Protein AF-A0A955YPJ1-F1 (afdb_monomer_lite)

Foldseek 3Di:
DADQDPVRAGPDDCLVCQLVVLVVLLVVLQVCVVVVVVLVVCCVPDVVSVVVVVVVVVVQLVVQLSVQLSHLVQFPDPDSSVLSSVLSVLSVVLSCVLSDPPDDPPVPNDDPVRSSVVSSVVSCVSRRRDDDD

Structure (mmCIF, N/CA/C/O backbone):
data_AF-A0A955YPJ1-F1
#
_entry.id   AF-A0A955YPJ1-F1
#
loop_
_atom_site.group_PDB
_atom_site.id
_atom_site.type_symbol
_atom_site.label_atom_id
_atom_site.label_alt_id
_atom_site.label_comp_id
_atom_site.label_asym_id
_atom_site.label_entity_id
_atom_site.label_seq_id
_atom_site.pdbx_PDB_ins_code
_atom_site.Cartn_x
_atom_site.Cartn_y
_atom_site.Cartn_z
_atom_site.occupancy
_atom_site.B_iso_or_equiv
_atom_site.auth_seq_id
_atom_site.auth_comp_id
_atom_site.auth_asym_id
_atom_site.auth_atom_id
_atom_site.pdbx_PDB_model_num
ATOM 1 N N . ILE A 1 1 ? 3.781 10.719 11.474 1.00 51.34 1 ILE A N 1
ATOM 2 C CA . ILE A 1 1 ? 3.626 9.243 11.537 1.00 51.34 1 ILE A CA 1
ATOM 3 C C . ILE A 1 1 ? 3.606 8.896 13.023 1.00 51.34 1 ILE A C 1
ATOM 5 O O . ILE A 1 1 ? 4.501 9.365 13.712 1.00 51.34 1 ILE A O 1
ATOM 9 N N . GLY A 1 2 ? 2.533 8.274 13.526 1.00 54.00 2 GLY A N 1
ATOM 10 C CA . GLY A 1 2 ? 2.216 8.195 14.963 1.00 54.00 2 GLY A CA 1
ATOM 11 C C . GLY A 1 2 ? 3.289 7.528 15.831 1.00 54.00 2 GLY A C 1
ATOM 12 O O . GLY A 1 2 ? 4.086 6.732 15.339 1.00 54.00 2 GLY A O 1
ATOM 13 N N . ALA A 1 3 ? 3.303 7.866 17.123 1.00 68.88 3 ALA A N 1
ATOM 14 C CA . ALA A 1 3 ? 4.193 7.249 18.099 1.00 68.88 3 ALA A CA 1
ATOM 15 C C . ALA A 1 3 ? 3.763 5.796 18.365 1.00 68.88 3 ALA A C 1
ATOM 17 O O . ALA A 1 3 ? 2.586 5.536 18.645 1.00 68.88 3 ALA A O 1
ATOM 18 N N . LEU A 1 4 ? 4.721 4.870 18.264 1.00 73.69 4 LEU A N 1
ATOM 19 C CA . LEU A 1 4 ? 4.562 3.495 18.729 1.00 73.69 4 LEU A CA 1
ATOM 20 C C . LEU A 1 4 ? 4.766 3.460 20.247 1.00 73.69 4 LEU A C 1
ATOM 22 O O . LEU A 1 4 ? 5.673 4.111 20.768 1.00 73.69 4 LEU A O 1
ATOM 26 N N . ASP A 1 5 ? 3.927 2.712 20.947 1.00 74.25 5 ASP A N 1
ATOM 27 C CA . ASP A 1 5 ? 4.088 2.417 22.361 1.00 74.25 5 ASP A CA 1
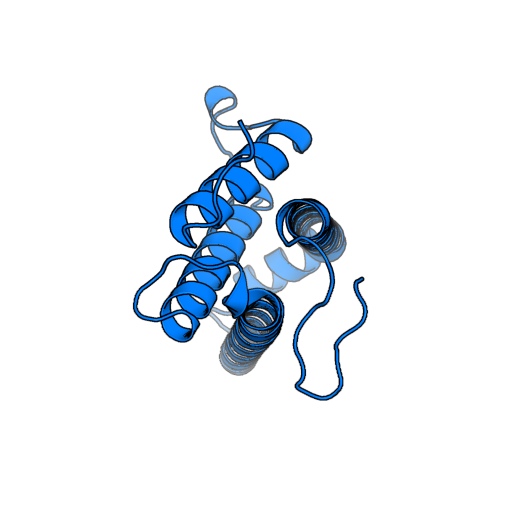ATOM 28 C C . ASP A 1 5 ? 5.229 1.391 22.581 1.00 74.25 5 ASP A C 1
ATOM 30 O O . ASP A 1 5 ? 5.772 0.829 21.620 1.00 74.25 5 ASP A O 1
ATOM 34 N N . PRO A 1 6 ? 5.622 1.111 23.838 1.00 64.81 6 PRO A N 1
ATOM 35 C CA . PRO A 1 6 ? 6.672 0.134 24.142 1.00 64.81 6 PRO A CA 1
ATOM 36 C C . PRO A 1 6 ? 6.366 -1.299 23.674 1.00 64.81 6 PRO A C 1
ATOM 38 O O . PRO A 1 6 ? 7.271 -2.128 23.622 1.00 64.81 6 PRO A O 1
ATOM 41 N N . GLN A 1 7 ? 5.106 -1.604 23.351 1.00 70.56 7 GLN A N 1
ATOM 42 C CA . GLN A 1 7 ? 4.643 -2.895 22.839 1.00 70.56 7 GLN A CA 1
ATOM 43 C C . GLN A 1 7 ? 4.579 -2.920 21.299 1.00 70.56 7 GLN A C 1
ATOM 45 O O . GLN A 1 7 ? 4.145 -3.915 20.712 1.00 70.56 7 GLN A O 1
ATOM 50 N N . GLY A 1 8 ? 5.025 -1.847 20.634 1.00 76.94 8 GLY A N 1
ATOM 51 C CA . GLY A 1 8 ? 5.006 -1.712 19.180 1.00 76.94 8 GLY A CA 1
ATOM 52 C C . GLY A 1 8 ? 3.620 -1.405 18.610 1.00 76.94 8 GLY A C 1
ATOM 53 O O . GLY A 1 8 ? 3.380 -1.655 17.428 1.00 76.94 8 GLY A O 1
ATOM 54 N N . GLU A 1 9 ? 2.696 -0.899 19.424 1.00 81.50 9 GLU A N 1
ATOM 55 C CA . GLU A 1 9 ? 1.359 -0.500 18.995 1.00 81.50 9 GLU A CA 1
ATOM 56 C C . GLU A 1 9 ? 1.264 0.995 18.722 1.00 81.50 9 GLU A C 1
ATOM 58 O O . GLU A 1 9 ? 1.811 1.820 19.447 1.00 81.50 9 GLU A O 1
ATOM 63 N N . ALA A 1 10 ? 0.542 1.369 17.674 1.00 84.94 10 ALA A N 1
ATOM 64 C CA . ALA A 1 10 ? 0.321 2.768 17.360 1.00 84.94 10 ALA A CA 1
ATOM 65 C C . ALA A 1 10 ? -0.742 3.376 18.288 1.00 84.94 10 ALA A C 1
ATOM 67 O O . ALA A 1 10 ? -1.811 2.807 18.494 1.00 84.94 10 ALA A O 1
ATOM 68 N N . THR A 1 11 ? -0.462 4.573 18.804 1.00 81.38 11 THR A N 1
ATOM 69 C CA . THR A 1 11 ? -1.350 5.302 19.732 1.00 81.38 11 THR A CA 1
ATOM 70 C C . THR A 1 11 ? -2.355 6.242 19.043 1.00 81.38 11 THR A C 1
ATOM 72 O O . THR A 1 11 ? -3.148 6.886 19.722 1.00 81.38 11 THR A O 1
ATOM 75 N N . GLY A 1 12 ? -2.340 6.332 17.707 1.00 87.88 12 GLY A N 1
ATOM 76 C CA . GLY A 1 12 ? -3.231 7.198 16.915 1.00 87.88 12 GLY A CA 1
ATOM 77 C C . GLY A 1 12 ? -4.374 6.451 16.223 1.00 87.88 12 GLY A C 1
ATOM 78 O O . GLY A 1 12 ? -4.402 5.223 16.211 1.00 87.88 12 GLY A O 1
ATOM 79 N N . ASP A 1 13 ? -5.296 7.182 15.594 1.00 92.62 13 ASP A N 1
ATOM 80 C CA . ASP A 1 13 ? -6.384 6.592 14.804 1.00 92.62 13 ASP A CA 1
ATOM 81 C C . ASP A 1 13 ? -5.893 6.207 13.397 1.00 92.62 13 ASP A C 1
ATOM 83 O O . ASP A 1 13 ? -5.357 7.036 12.649 1.00 92.62 13 ASP A O 1
ATOM 87 N N . LEU A 1 14 ? -6.093 4.945 13.003 1.00 94.50 14 LEU A N 1
ATOM 88 C CA . LEU A 1 14 ? -5.746 4.474 11.663 1.00 94.50 14 LEU A CA 1
ATOM 89 C C . LEU A 1 14 ? -6.478 5.276 10.574 1.00 94.50 14 LEU A C 1
ATOM 91 O O . LEU A 1 14 ? -5.934 5.462 9.484 1.00 94.50 14 LEU A O 1
ATOM 95 N N . ARG A 1 15 ? -7.678 5.792 10.864 1.00 94.75 15 ARG A N 1
ATOM 96 C CA . ARG A 1 15 ? -8.480 6.620 9.950 1.00 94.75 15 ARG A CA 1
ATOM 97 C C . ARG A 1 15 ? -7.774 7.905 9.534 1.00 94.75 15 ARG A C 1
ATOM 99 O O . ARG A 1 15 ? -7.952 8.353 8.404 1.00 94.75 15 ARG A O 1
ATOM 106 N N . GLU A 1 16 ? -6.947 8.466 10.408 1.00 94.38 16 GLU A N 1
ATOM 107 C CA . GLU A 1 16 ? -6.209 9.702 10.139 1.00 94.38 16 GLU A CA 1
ATOM 108 C C . GLU A 1 16 ? -4.914 9.442 9.363 1.00 94.38 16 GLU A C 1
ATOM 110 O O . GLU A 1 16 ? -4.508 10.238 8.509 1.00 94.38 16 GLU A O 1
ATOM 115 N N . VAL A 1 17 ? -4.256 8.313 9.644 1.00 95.38 17 VAL A N 1
ATOM 116 C CA . VAL A 1 17 ? -2.921 8.007 9.112 1.00 95.38 17 VAL A CA 1
ATOM 117 C C . VAL A 1 17 ? -2.991 7.257 7.782 1.00 95.38 17 VAL A C 1
ATOM 119 O O . VAL A 1 17 ? -2.164 7.491 6.897 1.00 95.38 17 VAL A O 1
ATOM 122 N N . LEU A 1 18 ? -3.981 6.382 7.592 1.00 95.38 18 LEU A N 1
ATOM 123 C CA . LEU A 1 18 ? -4.094 5.564 6.386 1.00 95.38 18 LEU A CA 1
ATOM 124 C C . LEU A 1 18 ? -4.230 6.391 5.091 1.00 95.38 18 LEU A C 1
ATOM 126 O O . LEU A 1 18 ? -3.506 6.084 4.142 1.00 95.38 18 LEU A O 1
ATOM 130 N N . PRO A 1 19 ? -5.052 7.461 5.010 1.00 95.88 19 PRO A N 1
ATOM 131 C CA . PRO A 1 19 ? -5.094 8.318 3.822 1.00 95.88 19 PRO A CA 1
ATOM 132 C C . PRO A 1 19 ? -3.726 8.907 3.462 1.00 95.88 19 PRO A C 1
ATOM 134 O O . PRO A 1 19 ? -3.371 8.996 2.286 1.00 95.88 19 PRO A O 1
ATOM 137 N N . GLN A 1 20 ? -2.935 9.286 4.470 1.00 95.19 20 GLN A N 1
ATOM 138 C CA . GLN A 1 20 ? -1.598 9.851 4.274 1.00 95.19 20 GLN A CA 1
ATOM 139 C C . GLN A 1 20 ? -0.633 8.792 3.734 1.00 95.19 20 GLN A C 1
ATOM 141 O O . GLN A 1 20 ? 0.123 9.065 2.801 1.00 95.19 20 GLN A O 1
ATOM 146 N N . ALA A 1 21 ? -0.699 7.568 4.267 1.00 93.88 21 ALA A N 1
ATOM 147 C CA . ALA A 1 21 ? 0.092 6.442 3.780 1.00 93.88 21 ALA A CA 1
ATOM 148 C C . ALA A 1 21 ? -0.233 6.109 2.312 1.00 93.88 21 ALA A C 1
ATOM 150 O O . ALA A 1 21 ? 0.681 5.931 1.506 1.00 93.88 21 ALA A O 1
ATOM 151 N N . VAL A 1 22 ? -1.519 6.107 1.936 1.00 94.88 22 VAL A N 1
ATOM 152 C CA . VAL A 1 22 ? -1.951 5.885 0.544 1.00 94.88 22 VAL A CA 1
ATOM 153 C C . VAL A 1 22 ? -1.425 6.991 -0.378 1.00 94.88 22 VAL A C 1
ATOM 155 O O . VAL A 1 22 ? -0.819 6.687 -1.406 1.00 94.88 22 VAL A O 1
ATOM 158 N N . ARG A 1 23 ? -1.571 8.270 0.001 1.00 94.81 23 ARG A N 1
ATOM 159 C CA . ARG A 1 23 ? -1.026 9.410 -0.768 1.00 94.81 23 ARG A CA 1
ATOM 160 C C . ARG A 1 23 ? 0.486 9.324 -0.951 1.00 94.81 23 ARG A C 1
ATOM 162 O O . ARG A 1 23 ? 0.997 9.578 -2.044 1.00 94.81 23 ARG A O 1
ATOM 169 N N . MET A 1 24 ? 1.208 8.948 0.102 1.00 92.81 24 MET A N 1
ATOM 170 C CA . MET A 1 24 ? 2.654 8.748 0.036 1.00 92.81 24 MET A CA 1
ATOM 171 C C . MET A 1 24 ? 3.011 7.639 -0.963 1.00 92.81 24 MET A C 1
ATOM 173 O O . MET A 1 24 ? 3.893 7.841 -1.797 1.00 92.81 24 MET A O 1
ATOM 177 N N . GLY A 1 25 ? 2.286 6.515 -0.946 1.00 91.00 25 GLY A N 1
ATOM 178 C CA . GLY A 1 25 ? 2.449 5.432 -1.920 1.00 91.00 25 GLY A CA 1
ATOM 179 C C . GLY A 1 25 ? 2.249 5.899 -3.366 1.00 91.00 25 GLY A C 1
ATOM 180 O O . GLY A 1 25 ? 3.118 5.681 -4.211 1.00 91.00 25 GLY A O 1
ATOM 181 N N . ILE A 1 26 ? 1.161 6.626 -3.640 1.00 91.19 26 ILE A N 1
ATOM 182 C CA . ILE A 1 26 ? 0.881 7.207 -4.968 1.00 91.19 26 ILE A CA 1
ATOM 183 C C . ILE A 1 26 ? 2.006 8.157 -5.403 1.00 91.19 26 ILE A C 1
ATOM 185 O O . ILE A 1 26 ? 2.468 8.105 -6.545 1.00 91.19 26 ILE A O 1
ATOM 189 N N . THR A 1 27 ? 2.482 9.005 -4.489 1.00 90.94 27 THR A N 1
ATOM 190 C CA . THR A 1 27 ? 3.567 9.962 -4.754 1.00 90.94 27 THR A CA 1
ATOM 191 C C . THR A 1 27 ? 4.866 9.249 -5.133 1.00 90.94 27 THR A C 1
ATOM 193 O O . THR A 1 27 ? 5.520 9.635 -6.105 1.00 90.94 27 THR A O 1
ATOM 196 N N . ILE A 1 28 ? 5.229 8.184 -4.409 1.00 89.56 28 ILE A N 1
ATOM 197 C CA . ILE A 1 28 ? 6.405 7.357 -4.713 1.00 89.56 28 ILE A CA 1
ATOM 198 C C . ILE A 1 28 ? 6.251 6.717 -6.098 1.00 89.56 28 ILE A C 1
ATOM 200 O O . ILE A 1 28 ? 7.150 6.846 -6.931 1.00 89.56 28 ILE A O 1
ATOM 204 N N . LEU A 1 29 ? 5.105 6.091 -6.383 1.00 88.06 29 LEU A N 1
ATOM 205 C CA . LEU A 1 29 ? 4.851 5.455 -7.680 1.00 88.06 29 LEU A CA 1
ATOM 206 C C . LEU A 1 29 ? 4.956 6.450 -8.839 1.00 88.06 29 LEU A C 1
ATOM 208 O O . LEU A 1 29 ? 5.594 6.155 -9.848 1.00 88.06 29 LEU A O 1
ATOM 212 N N . ARG A 1 30 ? 4.408 7.659 -8.681 1.00 86.75 30 ARG A N 1
ATOM 213 C CA . ARG A 1 30 ? 4.541 8.732 -9.676 1.00 86.75 30 ARG A CA 1
ATOM 214 C C . ARG A 1 30 ? 5.990 9.149 -9.880 1.00 86.75 30 ARG A C 1
ATOM 216 O O . ARG A 1 30 ? 6.442 9.219 -11.022 1.00 86.75 30 ARG A O 1
ATOM 223 N N . ARG A 1 31 ? 6.722 9.391 -8.788 1.00 89.25 31 ARG A N 1
ATOM 224 C CA . ARG A 1 31 ? 8.125 9.826 -8.833 1.00 89.25 31 ARG A CA 1
ATOM 225 C C . ARG A 1 31 ? 9.014 8.826 -9.568 1.00 89.25 31 ARG A C 1
ATOM 227 O O . ARG A 1 31 ? 9.922 9.237 -10.283 1.00 89.25 31 ARG A O 1
ATOM 234 N N . TYR A 1 32 ? 8.748 7.531 -9.414 1.00 89.50 32 TYR A N 1
ATOM 235 C CA . TYR A 1 32 ? 9.560 6.463 -10.002 1.00 89.50 32 TYR A CA 1
ATOM 236 C C . TYR A 1 32 ? 8.892 5.754 -11.190 1.00 89.50 32 TYR A C 1
ATOM 238 O O . TYR A 1 32 ? 9.369 4.699 -11.608 1.00 89.50 32 TYR A O 1
ATOM 246 N N . ARG A 1 33 ? 7.835 6.329 -11.781 1.00 87.25 33 ARG A N 1
ATOM 247 C CA . ARG A 1 33 ? 7.043 5.697 -12.853 1.00 87.25 33 ARG A CA 1
ATOM 248 C C . ARG A 1 33 ? 7.884 5.264 -14.054 1.00 87.25 33 ARG A C 1
ATOM 250 O O . ARG A 1 33 ? 7.717 4.151 -14.541 1.00 87.25 33 ARG A O 1
ATOM 257 N N . GLY A 1 34 ? 8.796 6.122 -14.517 1.00 87.94 34 GLY A N 1
ATOM 258 C CA . GLY A 1 34 ? 9.683 5.806 -15.643 1.00 87.94 34 GLY A CA 1
ATOM 259 C C . GLY A 1 34 ? 10.601 4.618 -15.346 1.00 87.94 34 GLY A C 1
ATOM 260 O O . GLY A 1 34 ? 10.699 3.702 -16.157 1.00 87.94 34 GLY A O 1
ATOM 261 N N . ARG A 1 35 ? 11.191 4.590 -14.142 1.00 90.81 35 ARG A N 1
ATOM 262 C CA . ARG A 1 35 ? 12.027 3.473 -13.680 1.00 90.81 35 ARG A CA 1
ATOM 263 C C . ARG A 1 35 ? 11.221 2.181 -13.586 1.00 90.81 35 ARG A C 1
ATOM 265 O O . ARG A 1 35 ? 11.659 1.172 -14.112 1.00 90.81 35 ARG A O 1
ATOM 272 N N . ARG A 1 36 ? 10.036 2.222 -12.965 1.00 88.81 36 ARG A N 1
ATOM 273 C CA . ARG A 1 36 ? 9.166 1.044 -12.825 1.00 88.81 36 ARG A CA 1
ATOM 274 C C . ARG A 1 36 ? 8.776 0.473 -14.187 1.00 88.81 36 ARG A C 1
ATOM 276 O O . ARG A 1 36 ? 8.831 -0.736 -14.364 1.00 88.81 36 ARG A O 1
ATOM 283 N N . ARG A 1 37 ? 8.428 1.329 -15.154 1.00 88.06 37 ARG A N 1
ATOM 284 C CA . ARG A 1 37 ? 8.129 0.897 -16.525 1.00 88.06 37 ARG A CA 1
ATOM 285 C C . ARG A 1 37 ? 9.328 0.200 -17.173 1.00 88.06 37 ARG A C 1
ATOM 287 O O . ARG A 1 37 ? 9.155 -0.890 -17.701 1.00 88.06 37 ARG A O 1
ATOM 294 N N . ALA A 1 38 ? 10.515 0.800 -17.094 1.00 91.75 38 ALA A N 1
ATOM 295 C CA . ALA A 1 38 ? 11.733 0.200 -17.636 1.00 91.75 38 ALA A CA 1
ATOM 296 C C . ALA A 1 38 ? 12.058 -1.147 -16.967 1.00 91.75 38 ALA A C 1
ATOM 298 O O . ALA A 1 38 ? 12.386 -2.100 -17.666 1.00 91.75 38 ALA A O 1
ATOM 299 N N . SER A 1 39 ? 11.897 -1.257 -15.639 1.00 92.06 39 SER A N 1
ATOM 300 C CA . SER A 1 39 ? 12.054 -2.534 -14.931 1.00 92.06 39 SER A CA 1
ATOM 301 C C . SER A 1 39 ? 11.101 -3.593 -15.489 1.00 92.06 39 SER A C 1
ATOM 303 O O . SER A 1 39 ? 11.549 -4.657 -15.898 1.00 92.06 39 SER A O 1
ATOM 305 N N . LEU A 1 40 ? 9.798 -3.292 -15.567 1.00 89.94 40 LEU A N 1
ATOM 306 C CA . LEU A 1 40 ? 8.782 -4.232 -16.062 1.00 89.94 40 LEU A CA 1
ATOM 307 C C . LEU A 1 40 ? 9.050 -4.681 -17.506 1.00 89.94 40 LEU A C 1
ATOM 309 O O . LEU A 1 40 ? 8.858 -5.850 -17.830 1.00 89.94 40 LEU A O 1
ATOM 313 N N . GLU A 1 41 ? 9.516 -3.769 -18.362 1.00 92.06 41 GLU A N 1
ATOM 314 C CA . GLU A 1 41 ? 9.900 -4.084 -19.740 1.00 92.06 41 GLU A CA 1
ATOM 315 C C . GLU A 1 41 ? 11.128 -5.006 -19.801 1.00 92.06 41 GLU A C 1
ATOM 317 O O . GLU A 1 41 ? 11.214 -5.801 -20.726 1.00 92.06 41 GLU A O 1
ATOM 322 N N . LEU A 1 42 ? 12.046 -4.973 -18.830 1.00 95.69 42 LEU A N 1
ATOM 323 C CA . LEU A 1 42 ? 13.270 -5.791 -18.831 1.00 95.69 42 LEU A CA 1
ATOM 324 C C . LEU A 1 42 ? 13.150 -7.110 -18.050 1.00 95.69 42 LEU A C 1
ATOM 326 O O . LEU A 1 42 ? 13.878 -8.054 -18.346 1.00 95.69 42 LEU A O 1
ATOM 330 N N . MET A 1 43 ? 12.207 -7.226 -17.110 1.00 94.69 43 MET A N 1
ATOM 331 C CA . MET A 1 43 ? 12.046 -8.413 -16.249 1.00 94.69 43 MET A CA 1
ATOM 332 C C . MET A 1 43 ? 11.854 -9.737 -17.010 1.00 94.69 43 MET A C 1
ATOM 334 O O . MET A 1 43 ? 12.121 -10.800 -16.461 1.00 94.69 43 MET A O 1
ATOM 338 N N . HIS A 1 44 ? 11.382 -9.705 -18.260 1.00 94.06 44 HIS A N 1
ATOM 339 C CA . HIS A 1 44 ? 11.190 -10.917 -19.065 1.00 94.06 44 HIS A CA 1
ATOM 340 C C . HIS A 1 44 ? 12.486 -11.455 -19.701 1.00 94.06 44 HIS A C 1
ATOM 342 O O . HIS A 1 44 ? 12.518 -12.616 -20.106 1.00 94.06 44 HIS A O 1
ATOM 348 N N . VAL A 1 45 ? 13.535 -10.630 -19.795 1.00 97.06 45 VAL A N 1
ATOM 349 C CA . VAL A 1 45 ? 14.857 -11.002 -20.341 1.00 97.06 45 VAL A CA 1
ATOM 350 C C . VAL A 1 45 ? 15.966 -10.997 -19.290 1.00 97.06 45 VAL A C 1
ATOM 352 O O . VAL A 1 45 ? 17.023 -11.571 -19.535 1.00 97.06 45 VAL A O 1
ATOM 355 N N . ASP A 1 46 ? 15.729 -10.386 -18.129 1.00 97.69 46 ASP A N 1
ATOM 356 C CA . ASP A 1 46 ? 16.668 -10.316 -17.011 1.00 97.69 46 ASP A CA 1
ATOM 357 C C . ASP A 1 46 ? 16.062 -10.981 -15.752 1.00 97.69 46 ASP A C 1
ATOM 359 O O . ASP A 1 46 ? 15.255 -10.364 -15.042 1.00 97.69 46 ASP A O 1
ATOM 363 N N . PRO A 1 47 ? 16.414 -12.252 -15.463 1.00 95.94 47 PRO A N 1
ATOM 364 C CA . PRO A 1 47 ? 15.870 -12.979 -14.319 1.00 95.94 47 PRO A CA 1
ATOM 365 C C . PRO A 1 47 ? 16.380 -12.455 -12.969 1.00 95.94 47 PRO A C 1
ATOM 367 O O . PRO A 1 47 ? 15.678 -12.598 -11.966 1.00 95.94 47 PRO A O 1
ATOM 370 N N . GLU A 1 48 ? 17.565 -11.837 -12.918 1.00 97.69 48 GLU A N 1
ATOM 371 C CA . GLU A 1 48 ? 18.091 -11.245 -11.682 1.00 97.69 48 GLU A CA 1
ATOM 372 C C . GLU A 1 48 ? 17.282 -10.004 -11.306 1.00 97.69 48 GLU A C 1
ATOM 374 O O . GLU A 1 48 ? 16.867 -9.850 -10.153 1.00 97.69 48 GLU A O 1
ATOM 379 N N . LEU A 1 49 ? 16.967 -9.165 -12.296 1.00 96.31 49 LEU A N 1
ATOM 380 C CA . LEU A 1 49 ? 16.066 -8.032 -12.116 1.00 96.31 49 LEU A CA 1
ATOM 381 C C . LEU A 1 49 ? 14.667 -8.485 -11.679 1.00 96.31 49 LEU A C 1
ATOM 383 O O . LEU A 1 49 ? 14.081 -7.876 -10.782 1.00 96.31 49 LEU A O 1
ATOM 387 N N . ALA A 1 50 ? 14.133 -9.559 -12.268 1.00 95.44 50 ALA A N 1
ATOM 388 C CA . ALA A 1 50 ? 12.834 -10.101 -11.875 1.00 95.44 50 ALA A CA 1
ATOM 389 C C . ALA A 1 50 ? 12.811 -10.563 -10.409 1.00 95.44 50 ALA A C 1
ATOM 391 O O . ALA A 1 50 ? 11.879 -10.230 -9.672 1.00 95.44 50 ALA A O 1
ATOM 392 N N . ALA A 1 51 ? 13.853 -11.276 -9.969 1.00 96.50 51 ALA A N 1
ATOM 393 C CA . ALA A 1 51 ? 14.001 -11.698 -8.580 1.00 96.50 51 ALA A CA 1
ATOM 394 C C . ALA A 1 51 ? 14.132 -10.499 -7.626 1.00 96.50 51 ALA A C 1
ATOM 396 O O . ALA A 1 51 ? 13.512 -10.484 -6.561 1.00 96.50 51 ALA A O 1
ATOM 397 N N . LEU A 1 52 ? 14.886 -9.468 -8.020 1.00 95.88 52 LEU A N 1
ATOM 398 C CA . LEU A 1 52 ? 15.052 -8.248 -7.233 1.00 95.88 52 LEU A CA 1
ATOM 399 C C . LEU A 1 52 ? 13.738 -7.466 -7.084 1.00 95.88 52 LEU A C 1
ATOM 401 O O . LEU A 1 52 ? 13.403 -7.027 -5.985 1.00 95.88 52 LEU A O 1
ATOM 405 N N . GLU A 1 53 ? 12.978 -7.286 -8.166 1.00 93.50 53 GLU A N 1
ATOM 406 C CA . GLU A 1 53 ? 11.679 -6.603 -8.122 1.00 93.50 53 GLU A CA 1
ATOM 407 C C . GLU A 1 53 ? 10.667 -7.379 -7.265 1.00 93.50 53 GLU A C 1
ATOM 409 O O . GLU A 1 53 ? 9.947 -6.763 -6.476 1.00 93.50 53 GLU A O 1
ATOM 414 N N . LEU A 1 54 ? 10.657 -8.716 -7.343 1.00 93.56 54 LEU A N 1
ATOM 415 C CA . LEU A 1 54 ? 9.830 -9.554 -6.472 1.00 93.56 54 LEU A CA 1
ATOM 416 C C . LEU A 1 54 ? 10.213 -9.379 -4.995 1.00 93.56 54 LEU A C 1
ATOM 418 O O . LEU A 1 54 ? 9.344 -9.093 -4.171 1.00 93.56 54 LEU A O 1
ATOM 422 N N . ALA A 1 55 ? 11.506 -9.459 -4.668 1.00 95.25 55 ALA A N 1
ATOM 423 C CA . ALA A 1 55 ? 11.995 -9.264 -3.303 1.00 95.25 55 ALA A CA 1
ATOM 424 C C . ALA A 1 55 ? 11.639 -7.868 -2.759 1.00 95.25 55 ALA A C 1
ATOM 426 O O . ALA A 1 55 ? 11.197 -7.731 -1.616 1.00 95.25 55 ALA A O 1
ATOM 427 N N . ASN A 1 56 ? 11.759 -6.825 -3.586 1.00 92.31 56 ASN A N 1
ATOM 428 C CA . ASN A 1 56 ? 11.360 -5.465 -3.218 1.00 92.31 56 ASN A CA 1
ATOM 429 C C . ASN A 1 56 ? 9.849 -5.362 -2.949 1.00 92.31 56 ASN A C 1
ATOM 431 O O . ASN A 1 56 ? 9.436 -4.702 -1.992 1.00 92.31 56 ASN A O 1
ATOM 435 N N . MET A 1 57 ? 9.014 -6.013 -3.769 1.00 91.06 57 MET A N 1
ATOM 436 C CA . MET A 1 57 ? 7.562 -6.049 -3.559 1.00 91.06 57 MET A CA 1
ATOM 437 C C . MET A 1 57 ? 7.194 -6.780 -2.265 1.00 91.06 57 MET A C 1
ATOM 439 O O . MET A 1 57 ? 6.347 -6.293 -1.516 1.00 91.06 57 MET A O 1
ATOM 443 N N . GLU A 1 58 ? 7.848 -7.900 -1.959 1.00 93.56 58 GLU A N 1
ATOM 444 C CA . GLU A 1 58 ? 7.641 -8.642 -0.711 1.00 93.56 58 GLU A CA 1
ATOM 445 C C . GLU A 1 58 ? 8.055 -7.828 0.519 1.00 93.56 58 GLU A C 1
ATOM 447 O O . GLU A 1 58 ? 7.311 -7.766 1.500 1.00 93.56 58 GLU A O 1
ATOM 452 N N . GLN A 1 59 ? 9.197 -7.138 0.459 1.00 94.44 59 GLN A N 1
ATOM 453 C CA . GLN A 1 59 ? 9.644 -6.249 1.532 1.00 94.44 59 GLN A CA 1
ATOM 454 C C . GLN A 1 59 ? 8.667 -5.092 1.762 1.00 94.44 59 GLN A C 1
ATOM 456 O O . GLN A 1 59 ? 8.353 -4.771 2.912 1.00 94.44 59 GLN A O 1
ATOM 461 N N . LEU A 1 60 ? 8.152 -4.487 0.688 1.00 91.94 60 LEU A N 1
ATOM 462 C CA . LEU A 1 60 ? 7.149 -3.428 0.782 1.00 91.94 60 LEU A CA 1
ATOM 463 C C . LEU A 1 60 ? 5.834 -3.947 1.380 1.00 91.94 60 LEU A C 1
ATOM 465 O O . LEU A 1 60 ? 5.267 -3.298 2.262 1.00 91.94 60 LEU A O 1
ATOM 469 N N . ALA A 1 61 ? 5.376 -5.126 0.950 1.00 92.31 61 ALA A N 1
ATOM 470 C CA . ALA A 1 61 ? 4.185 -5.768 1.495 1.00 92.31 61 ALA A CA 1
ATOM 471 C C . ALA A 1 61 ? 4.346 -6.065 2.992 1.00 92.31 61 ALA A C 1
ATOM 473 O O . ALA A 1 61 ? 3.448 -5.763 3.775 1.00 92.31 61 ALA A O 1
ATOM 474 N N . LEU A 1 62 ? 5.505 -6.580 3.407 1.00 94.31 62 LEU A N 1
ATOM 475 C CA . LEU A 1 62 ? 5.807 -6.861 4.809 1.00 94.31 62 LEU A CA 1
ATOM 476 C C . LEU A 1 62 ? 5.877 -5.579 5.651 1.00 94.31 62 LEU A C 1
ATOM 478 O O . LEU A 1 62 ? 5.336 -5.531 6.756 1.00 94.31 62 LEU A O 1
ATOM 482 N N . ALA A 1 63 ? 6.518 -4.523 5.143 1.00 93.75 63 ALA A N 1
ATOM 483 C CA . ALA A 1 63 ? 6.585 -3.234 5.828 1.00 93.75 63 ALA A CA 1
ATOM 484 C C . ALA A 1 63 ? 5.187 -2.619 6.007 1.00 93.75 63 ALA A C 1
ATOM 486 O O . ALA A 1 63 ? 4.844 -2.159 7.096 1.00 93.75 63 ALA A O 1
ATOM 487 N N . GLY A 1 64 ? 4.359 -2.664 4.962 1.00 94.00 64 GLY A N 1
ATOM 488 C CA . GLY A 1 64 ? 2.982 -2.186 5.009 1.00 94.00 64 GLY A CA 1
ATOM 489 C C . GLY A 1 64 ? 2.071 -3.031 5.905 1.00 94.00 64 GLY A C 1
ATOM 490 O O . GLY A 1 64 ? 1.276 -2.477 6.662 1.00 94.00 64 GLY A O 1
ATOM 491 N N . GLN A 1 65 ? 2.244 -4.356 5.908 1.00 95.31 65 GLN A N 1
ATOM 492 C CA . GLN A 1 65 ? 1.572 -5.255 6.849 1.00 95.31 65 GLN A CA 1
ATOM 493 C C . GLN A 1 65 ? 1.919 -4.881 8.291 1.00 95.31 65 GLN A C 1
ATOM 495 O O . GLN A 1 65 ? 1.016 -4.723 9.105 1.00 95.31 65 GLN A O 1
ATOM 500 N N . ARG A 1 66 ? 3.209 -4.698 8.612 1.00 94.88 66 ARG A N 1
ATOM 501 C CA . ARG A 1 66 ? 3.652 -4.282 9.954 1.00 94.88 66 ARG A CA 1
ATOM 502 C C . ARG A 1 66 ? 3.060 -2.934 10.351 1.00 94.88 66 ARG A C 1
ATOM 504 O O . ARG A 1 66 ? 2.609 -2.785 11.482 1.00 94.88 66 ARG A O 1
ATOM 511 N N . PHE A 1 67 ? 3.026 -1.981 9.419 1.00 94.88 67 PHE A N 1
ATOM 512 C CA . PHE A 1 67 ? 2.383 -0.688 9.634 1.00 94.88 67 PHE A CA 1
ATOM 513 C C . PHE A 1 67 ? 0.902 -0.846 9.998 1.00 94.88 67 PHE A C 1
ATOM 515 O O . PHE A 1 67 ? 0.481 -0.298 11.009 1.00 94.88 67 PHE A O 1
ATOM 522 N N . LEU A 1 68 ? 0.123 -1.611 9.225 1.00 95.56 68 LEU A N 1
ATOM 523 C CA . LEU A 1 68 ? -1.294 -1.837 9.523 1.00 95.56 68 LEU A CA 1
ATOM 524 C C . LEU A 1 68 ? -1.468 -2.586 10.848 1.00 95.56 68 LEU A C 1
ATOM 526 O O . LEU A 1 68 ? -2.249 -2.168 11.697 1.00 95.56 68 LEU A O 1
ATOM 530 N N . PHE A 1 69 ? -0.701 -3.652 11.065 1.00 95.62 69 PHE A N 1
ATOM 531 C CA . PHE A 1 69 ? -0.781 -4.485 12.264 1.00 95.62 69 PHE A CA 1
ATOM 532 C C . PHE A 1 69 ? -0.421 -3.736 13.560 1.00 95.62 69 PHE A C 1
ATOM 534 O O . PHE A 1 69 ? -0.876 -4.112 14.643 1.00 95.62 69 PHE A O 1
ATOM 541 N N . ALA A 1 70 ? 0.327 -2.631 13.476 1.00 95.62 70 ALA A N 1
ATOM 542 C CA . ALA A 1 70 ? 0.534 -1.737 14.615 1.00 95.62 70 ALA A CA 1
ATOM 543 C C . ALA A 1 70 ? -0.784 -1.128 15.142 1.00 95.62 70 ALA A C 1
ATOM 545 O O . ALA A 1 70 ? -0.853 -0.771 16.314 1.00 95.62 70 ALA A O 1
ATOM 546 N N . TYR A 1 71 ? -1.841 -1.067 14.322 1.00 95.50 71 TYR A N 1
ATOM 547 C CA . TYR A 1 71 ? -3.182 -0.578 14.678 1.00 95.50 71 TYR A CA 1
ATOM 548 C C . TYR A 1 71 ? -4.184 -1.711 14.964 1.00 95.50 71 TYR A C 1
ATOM 550 O O . TYR A 1 71 ? -5.386 -1.464 15.045 1.00 95.50 71 TYR A O 1
ATOM 558 N N . ARG A 1 72 ? -3.720 -2.957 15.146 1.00 95.00 72 ARG A N 1
ATOM 559 C CA . ARG A 1 72 ? -4.572 -4.157 15.304 1.00 95.00 72 ARG A CA 1
ATOM 560 C C . ARG A 1 72 ? -5.670 -4.051 16.368 1.00 95.00 72 ARG A C 1
ATOM 562 O O . ARG A 1 72 ? -6.707 -4.682 16.210 1.00 95.00 72 ARG A O 1
ATOM 569 N N . ARG A 1 73 ? -5.484 -3.252 17.430 1.00 94.25 73 ARG A N 1
ATOM 570 C CA . ARG A 1 73 ? -6.512 -3.025 18.471 1.00 94.25 73 ARG A CA 1
ATOM 571 C C . ARG A 1 73 ? -7.774 -2.341 17.935 1.00 94.25 73 ARG A C 1
ATOM 573 O O . ARG A 1 73 ? -8.816 -2.418 18.572 1.00 94.25 73 ARG A O 1
ATOM 580 N N . GLN A 1 74 ? -7.683 -1.677 16.786 1.00 94.81 74 GLN A N 1
ATOM 581 C CA . GLN A 1 74 ? -8.810 -1.018 16.124 1.00 94.81 74 GLN A CA 1
ATOM 582 C C . GLN A 1 74 ? -9.554 -1.957 15.165 1.00 94.81 74 GLN A C 1
ATOM 584 O O . GLN A 1 74 ? -10.580 -1.568 14.612 1.00 94.81 74 GLN A O 1
ATOM 589 N N . PHE A 1 75 ? -9.041 -3.169 14.929 1.00 95.06 75 PHE A N 1
ATOM 590 C CA . PHE A 1 75 ? -9.616 -4.102 13.964 1.00 95.06 75 PHE A CA 1
ATOM 591 C C . PHE A 1 75 ? -10.736 -4.911 14.611 1.00 95.06 75 PHE A C 1
ATOM 593 O O . PHE A 1 75 ? -10.626 -5.338 15.758 1.00 95.06 75 PHE A O 1
ATOM 600 N N . GLN A 1 76 ? -11.780 -5.197 13.839 1.00 94.19 76 GLN A N 1
ATOM 601 C CA . GLN A 1 76 ? -12.841 -6.138 14.212 1.00 94.19 76 GLN A CA 1
ATOM 602 C C . GLN A 1 76 ? -12.784 -7.365 13.297 1.00 94.19 76 GLN A C 1
ATOM 604 O O . GLN A 1 76 ? -13.781 -7.774 12.705 1.00 94.19 76 GLN A O 1
ATOM 609 N N . HIS A 1 77 ? -11.586 -7.928 13.134 1.00 91.06 77 HIS A N 1
ATOM 610 C CA . HIS A 1 77 ? -11.346 -9.114 12.317 1.00 91.06 77 HIS A CA 1
ATOM 611 C C . HIS A 1 77 ? -10.904 -10.284 13.213 1.00 91.06 77 HIS A C 1
ATOM 613 O O . HIS A 1 77 ? -10.083 -10.062 14.105 1.00 91.06 77 HIS A O 1
ATOM 619 N N . PRO A 1 78 ? -11.398 -11.523 12.995 1.00 92.50 78 PRO A N 1
ATOM 620 C CA . PRO A 1 78 ? -11.038 -12.684 13.822 1.00 92.50 78 PRO A CA 1
ATOM 621 C C . PRO A 1 78 ? -9.543 -13.021 13.774 1.00 92.50 78 PRO A C 1
ATOM 623 O O . PRO A 1 78 ? -9.003 -13.578 14.722 1.00 92.50 78 PRO A O 1
ATOM 626 N N . ASP A 1 79 ? -8.882 -12.652 12.678 1.00 96.06 79 ASP A N 1
ATOM 627 C CA . ASP A 1 79 ? -7.438 -12.775 12.492 1.00 96.06 79 ASP A CA 1
ATOM 628 C C . ASP A 1 79 ? -6.849 -11.422 12.044 1.00 96.06 79 ASP A C 1
ATOM 630 O O . ASP A 1 79 ? -6.865 -11.107 10.848 1.00 96.06 79 ASP A O 1
ATOM 634 N N . PRO A 1 80 ? -6.399 -10.569 12.983 1.00 94.31 80 PRO A N 1
ATOM 635 C CA . PRO A 1 80 ? -5.867 -9.243 12.669 1.00 94.31 80 PRO A CA 1
ATOM 636 C C . PRO A 1 80 ? -4.591 -9.266 11.818 1.00 94.31 80 PRO A C 1
ATOM 638 O O . PRO A 1 80 ? -4.334 -8.319 11.071 1.00 94.31 80 PRO A O 1
ATOM 641 N N . GLU A 1 81 ? -3.783 -10.322 11.927 1.00 95.12 81 GLU A N 1
ATOM 642 C CA . GLU A 1 81 ? -2.526 -10.446 11.189 1.00 95.12 81 GLU A CA 1
ATOM 643 C C . GLU A 1 81 ? -2.792 -10.773 9.721 1.00 95.12 81 GLU A C 1
ATOM 645 O O . GLU A 1 81 ? -2.307 -10.062 8.832 1.00 95.12 81 GLU A O 1
ATOM 650 N N . LEU A 1 82 ? -3.632 -11.782 9.468 1.00 94.56 82 LEU A N 1
ATOM 651 C CA . LEU A 1 82 ? -4.083 -12.110 8.120 1.00 94.56 82 LEU A CA 1
ATOM 652 C C . LEU A 1 82 ? -4.805 -10.916 7.484 1.00 94.56 82 LEU A C 1
ATOM 654 O O . LEU A 1 82 ? -4.552 -10.593 6.322 1.00 94.56 82 LEU A O 1
ATOM 658 N N . ALA A 1 83 ? -5.650 -10.211 8.244 1.00 95.81 83 ALA A N 1
ATOM 659 C CA . ALA A 1 83 ? -6.342 -9.021 7.757 1.00 95.81 83 ALA A CA 1
ATOM 660 C C . ALA A 1 83 ? -5.365 -7.923 7.318 1.00 95.81 83 ALA A C 1
ATOM 662 O O . ALA A 1 83 ? -5.499 -7.392 6.216 1.00 95.81 83 ALA A O 1
ATOM 663 N N . ALA A 1 84 ? -4.348 -7.613 8.131 1.00 96.25 84 ALA A N 1
ATOM 664 C CA . ALA A 1 84 ? -3.317 -6.638 7.777 1.00 96.25 84 ALA A CA 1
ATOM 665 C C . ALA A 1 84 ? -2.551 -7.048 6.508 1.00 96.25 84 ALA A C 1
ATOM 667 O O . ALA A 1 84 ? -2.301 -6.215 5.634 1.00 96.25 84 ALA A O 1
ATOM 668 N N . GLN A 1 85 ? -2.211 -8.334 6.381 1.00 96.06 85 GLN A N 1
ATOM 669 C CA . GLN A 1 85 ? -1.510 -8.865 5.214 1.00 96.06 85 GLN A CA 1
ATOM 670 C C . GLN A 1 85 ? -2.340 -8.701 3.931 1.00 96.06 85 GLN A C 1
ATOM 672 O O . GLN A 1 85 ? -1.840 -8.189 2.926 1.00 96.06 85 GLN A O 1
ATOM 677 N N . GLN A 1 86 ? -3.610 -9.111 3.956 1.00 96.88 86 GLN A N 1
ATOM 678 C CA . GLN A 1 86 ? -4.497 -9.032 2.791 1.00 96.88 86 GLN A CA 1
ATOM 679 C C . GLN A 1 86 ? -4.854 -7.584 2.444 1.00 96.88 86 GLN A C 1
ATOM 681 O O . GLN A 1 86 ? -4.808 -7.203 1.274 1.00 96.88 86 GLN A O 1
ATOM 686 N N . ALA A 1 87 ? -5.125 -6.753 3.454 1.00 96.31 87 ALA A N 1
ATOM 687 C CA . ALA A 1 87 ? -5.356 -5.324 3.282 1.00 96.31 87 ALA A CA 1
ATOM 688 C C . ALA A 1 87 ? -4.172 -4.648 2.581 1.00 96.31 87 ALA A C 1
ATOM 690 O O . ALA A 1 87 ? -4.373 -3.896 1.628 1.00 96.31 87 ALA A O 1
ATOM 691 N N . MET A 1 88 ? -2.936 -4.957 2.988 1.00 96.00 88 MET A N 1
ATOM 692 C CA . MET A 1 88 ? -1.756 -4.380 2.349 1.00 96.00 88 MET A CA 1
ATOM 693 C C . MET A 1 88 ? -1.601 -4.833 0.893 1.00 96.00 88 MET A C 1
ATOM 695 O O . MET A 1 88 ? -1.321 -4.011 0.021 1.00 96.00 88 MET A O 1
ATOM 699 N N . ARG A 1 89 ? -1.830 -6.117 0.595 1.00 94.38 89 ARG A N 1
ATOM 700 C CA . ARG A 1 89 ? -1.796 -6.624 -0.789 1.00 94.38 89 ARG A CA 1
ATOM 701 C C . ARG A 1 89 ? -2.829 -5.928 -1.677 1.00 94.38 89 ARG A C 1
ATOM 703 O O . ARG A 1 89 ? -2.500 -5.527 -2.792 1.00 94.38 89 ARG A O 1
ATOM 710 N N . LEU A 1 90 ? -4.047 -5.728 -1.170 1.00 94.12 90 LEU A N 1
ATOM 711 C CA . LEU A 1 90 ? -5.101 -4.992 -1.873 1.00 94.12 90 LEU A CA 1
ATOM 712 C C . LEU A 1 90 ? -4.719 -3.522 -2.094 1.00 94.12 90 LEU A C 1
ATOM 714 O O . LEU A 1 90 ? -4.881 -3.013 -3.202 1.00 94.12 90 LEU A O 1
ATOM 718 N N . LEU A 1 91 ? -4.169 -2.849 -1.078 1.00 94.38 91 LEU A N 1
ATOM 719 C CA . LEU A 1 91 ? -3.665 -1.477 -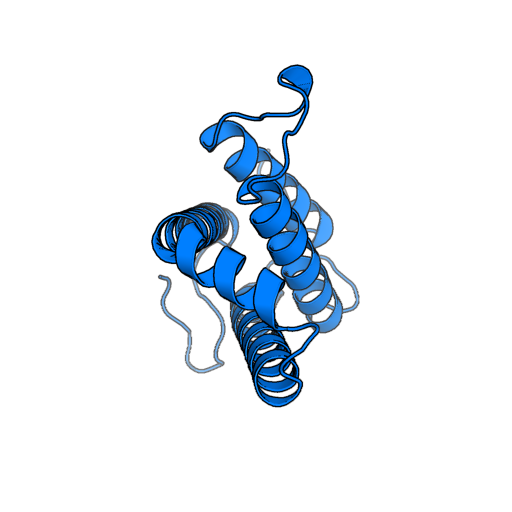1.199 1.00 94.38 91 LEU A CA 1
ATOM 720 C C .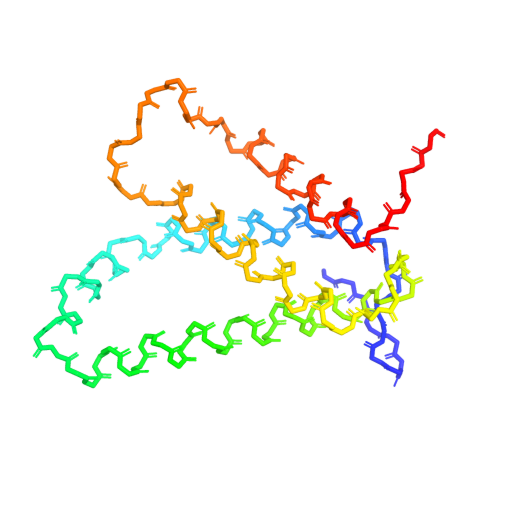 LEU A 1 91 ? -2.591 -1.357 -2.284 1.00 94.38 91 LEU A C 1
ATOM 722 O O . LEU A 1 91 ? -2.660 -0.450 -3.116 1.00 94.38 91 LEU A O 1
ATOM 726 N N . MET A 1 92 ? -1.617 -2.270 -2.300 1.00 92.62 92 MET A N 1
ATOM 727 C CA . MET A 1 92 ? -0.564 -2.299 -3.319 1.00 92.62 92 MET A CA 1
ATOM 728 C C . MET A 1 92 ? -1.149 -2.483 -4.719 1.00 92.62 92 MET A C 1
ATOM 730 O O . MET A 1 92 ? -0.851 -1.688 -5.605 1.00 92.62 92 MET A O 1
ATOM 734 N N . ALA A 1 93 ? -2.042 -3.457 -4.905 1.00 91.50 93 ALA A N 1
ATOM 735 C CA . ALA A 1 93 ? -2.666 -3.712 -6.202 1.00 91.50 93 ALA A CA 1
ATOM 736 C C . ALA A 1 93 ? -3.468 -2.501 -6.710 1.00 91.50 93 ALA A C 1
ATOM 738 O O . ALA A 1 93 ? -3.320 -2.090 -7.860 1.00 91.50 93 ALA A O 1
ATOM 739 N N . MET A 1 94 ? -4.279 -1.882 -5.845 1.00 92.31 94 MET A N 1
ATOM 740 C CA . MET A 1 94 ? -5.073 -0.705 -6.211 1.00 92.31 94 MET A CA 1
ATOM 741 C C . MET A 1 94 ? -4.192 0.507 -6.538 1.00 92.31 94 MET A C 1
ATOM 743 O O . MET A 1 94 ? -4.454 1.214 -7.512 1.00 92.31 94 MET A O 1
ATOM 747 N N . THR A 1 95 ? -3.150 0.764 -5.740 1.00 90.69 95 THR A N 1
ATOM 748 C CA . THR A 1 95 ? -2.233 1.895 -5.972 1.00 90.69 95 THR A CA 1
ATOM 749 C C . THR A 1 95 ? -1.392 1.701 -7.229 1.00 90.69 95 THR A C 1
ATOM 751 O O . THR A 1 95 ? -1.219 2.654 -7.988 1.00 90.69 95 THR A O 1
ATOM 754 N N . GLU A 1 96 ? -0.936 0.479 -7.506 1.00 87.69 96 GLU A N 1
ATOM 755 C CA . GLU A 1 96 ? -0.230 0.146 -8.742 1.00 87.69 96 GLU A CA 1
ATOM 756 C C . GLU A 1 96 ? -1.140 0.285 -9.967 1.00 87.69 96 GLU A C 1
ATOM 758 O O . GLU A 1 96 ? -0.740 0.909 -10.948 1.00 87.69 96 GLU A O 1
ATOM 763 N N . GLN A 1 97 ? -2.390 -0.184 -9.896 1.00 87.19 97 GLN A N 1
ATOM 764 C CA . GLN A 1 97 ? -3.367 0.005 -10.972 1.00 87.19 97 GLN A CA 1
ATOM 765 C C . GLN A 1 97 ? -3.650 1.491 -11.237 1.00 87.19 97 GLN A C 1
ATOM 767 O O . GLN A 1 97 ? -3.717 1.903 -12.393 1.00 87.19 97 GLN A O 1
ATOM 772 N N . HIS A 1 98 ? -3.786 2.309 -10.189 1.00 86.75 98 HIS A N 1
ATOM 773 C CA . HIS A 1 98 ? -4.001 3.751 -10.329 1.00 86.75 98 HIS A CA 1
ATOM 774 C C . HIS A 1 98 ? -2.768 4.482 -10.885 1.00 86.75 98 HIS A C 1
ATOM 776 O O . HIS A 1 98 ? -2.897 5.407 -11.684 1.00 86.75 98 HIS A O 1
ATOM 782 N N . GLY A 1 99 ? -1.565 4.060 -10.480 1.00 80.31 99 GLY A N 1
ATOM 783 C CA . GLY A 1 99 ? -0.297 4.599 -10.976 1.00 80.31 99 GLY A CA 1
ATOM 784 C C . GLY A 1 99 ? 0.118 4.070 -12.354 1.00 80.31 99 GLY A C 1
ATOM 785 O O . GLY A 1 99 ? 1.030 4.635 -12.970 1.00 80.31 99 GLY A O 1
ATOM 786 N N . SER A 1 100 ? -0.531 3.005 -12.833 1.00 75.31 100 SER A N 1
ATOM 787 C CA . SER A 1 100 ? -0.216 2.344 -14.095 1.00 75.31 100 SER A CA 1
ATOM 788 C C . SER A 1 100 ? -0.376 3.289 -15.281 1.00 75.31 100 SER A C 1
ATOM 790 O O . SER A 1 100 ? -1.273 4.126 -15.360 1.00 75.31 100 SER A O 1
ATOM 792 N N . SER A 1 101 ? 0.535 3.137 -16.236 1.00 62.44 101 SER A N 1
ATOM 793 C CA . SER A 1 101 ? 0.542 3.856 -17.505 1.00 62.44 101 SER A CA 1
ATOM 794 C C . SER A 1 101 ? -0.370 3.258 -18.571 1.00 62.44 101 SER A C 1
ATOM 796 O O . SER A 1 101 ? -0.421 3.811 -19.669 1.00 62.44 101 SER A O 1
ATOM 798 N N . LEU A 1 102 ? -1.033 2.133 -18.290 1.00 66.25 102 LEU A N 1
ATOM 799 C CA . LEU A 1 102 ? -1.969 1.542 -19.239 1.00 66.25 102 LEU A CA 1
ATOM 800 C C . LEU A 1 102 ? -3.152 2.499 -19.462 1.00 66.25 102 LEU A C 1
ATOM 802 O O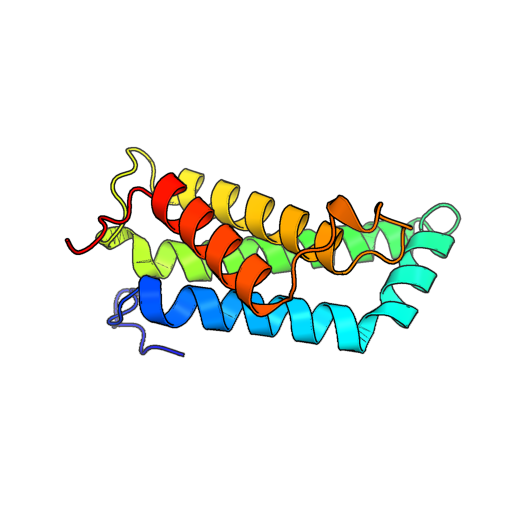 . LEU A 1 102 ? -3.621 3.120 -18.507 1.00 66.25 102 LEU A O 1
ATOM 806 N N . PRO A 1 103 ? -3.629 2.654 -20.709 1.00 59.06 103 PRO A N 1
ATOM 807 C CA . PRO A 1 103 ? -4.771 3.505 -21.000 1.00 59.06 103 PRO A CA 1
ATOM 808 C C . PRO A 1 103 ? -6.034 2.919 -20.358 1.00 59.06 103 PRO A C 1
ATOM 810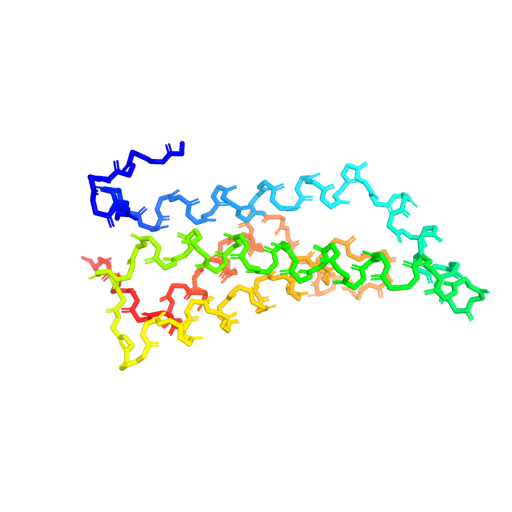 O O . PRO A 1 103 ? -6.674 2.020 -20.896 1.00 59.06 103 PRO A O 1
ATOM 813 N N . THR A 1 104 ? -6.391 3.435 -19.186 1.00 61.56 104 THR A N 1
ATOM 814 C CA . THR A 1 104 ? -7.689 3.191 -18.556 1.00 61.56 104 THR A CA 1
ATOM 815 C C . THR A 1 104 ? -8.736 4.060 -19.258 1.00 61.56 104 THR A C 1
ATOM 817 O O . THR A 1 104 ? -8.454 5.233 -19.523 1.00 61.56 104 THR A O 1
ATOM 820 N N . PRO A 1 105 ? -9.945 3.547 -19.557 1.00 67.44 105 PRO A N 1
ATOM 821 C CA . PRO A 1 105 ? -11.043 4.376 -20.049 1.00 67.44 105 PRO A CA 1
ATOM 822 C C . PRO A 1 105 ? -11.230 5.606 -19.154 1.00 67.44 105 PRO A C 1
ATOM 824 O O . PRO A 1 105 ? -11.159 5.485 -17.930 1.00 67.44 105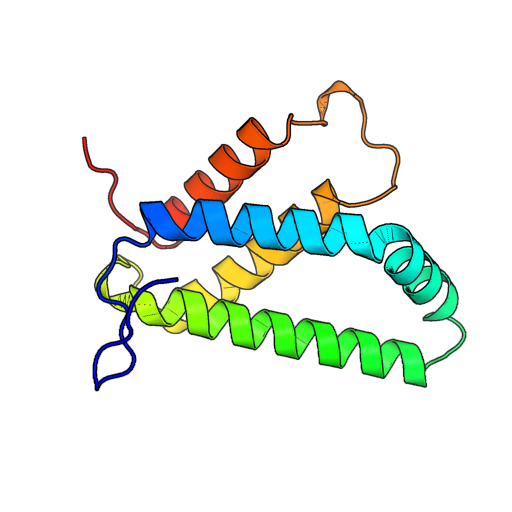 PRO A O 1
ATOM 827 N N . ALA A 1 106 ? -11.500 6.777 -19.737 1.00 61.66 106 ALA A N 1
ATOM 828 C CA . ALA A 1 106 ? -11.667 8.023 -18.977 1.00 61.66 106 ALA A CA 1
ATOM 829 C C . ALA A 1 106 ? -12.756 7.919 -17.886 1.00 61.66 106 ALA A C 1
ATOM 831 O O . ALA A 1 106 ? -12.651 8.549 -16.841 1.00 61.66 106 ALA A O 1
ATOM 832 N N . SER A 1 107 ? -13.760 7.058 -18.088 1.00 60.00 107 SER A N 1
ATOM 833 C CA . SER A 1 107 ? -14.803 6.738 -17.104 1.00 60.00 107 SER A CA 1
ATOM 834 C C . SER A 1 107 ? -14.307 5.979 -15.863 1.00 60.00 107 SER A C 1
ATOM 836 O O . SER A 1 107 ? -15.023 5.925 -14.866 1.00 60.00 107 SER A O 1
ATOM 838 N N . GLY A 1 108 ? -13.106 5.395 -15.908 1.00 61.22 108 GLY A N 1
ATOM 839 C CA . GLY A 1 108 ? -12.474 4.657 -14.810 1.00 61.22 108 GLY A CA 1
ATOM 840 C C . GLY A 1 108 ? -11.371 5.429 -14.079 1.00 61.22 108 GLY A C 1
ATOM 841 O O . GLY A 1 108 ? -10.843 4.928 -13.086 1.00 61.22 108 GLY A O 1
ATOM 842 N N . GLN A 1 109 ? -11.009 6.633 -14.536 1.00 67.94 109 GLN A N 1
ATOM 843 C CA . GLN A 1 109 ? -10.050 7.481 -13.830 1.00 67.94 109 GLN A CA 1
ATOM 844 C C . GLN A 1 109 ? -10.757 8.245 -12.711 1.00 67.94 109 GLN A C 1
ATOM 846 O O . GLN A 1 109 ? -11.489 9.204 -12.942 1.00 67.94 109 GLN A O 1
ATOM 851 N N . LEU A 1 110 ? -10.528 7.810 -11.475 1.00 73.62 110 LEU A N 1
ATOM 852 C CA . LEU A 1 110 ? -10.843 8.620 -10.305 1.00 73.62 110 LEU A CA 1
ATOM 853 C C . LEU A 1 110 ? -9.808 9.741 -10.188 1.00 73.62 110 LEU A C 1
ATOM 855 O O . LEU A 1 110 ? -8.616 9.503 -10.400 1.00 73.62 110 LEU A O 1
ATOM 859 N N . ASP A 1 111 ? -10.249 10.941 -9.808 1.00 88.25 111 ASP A N 1
ATOM 860 C CA . ASP A 1 111 ? -9.323 11.938 -9.279 1.00 88.25 111 ASP A CA 1
ATOM 861 C C . ASP A 1 111 ? -8.605 11.372 -8.037 1.00 88.25 111 ASP A C 1
ATOM 863 O O . ASP A 1 111 ? -9.109 10.467 -7.363 1.00 88.25 111 ASP A O 1
ATOM 867 N N . GLU A 1 112 ? -7.398 11.863 -7.760 1.00 89.88 112 GLU A N 1
ATOM 868 C CA . GLU A 1 112 ? -6.538 11.302 -6.712 1.00 89.88 112 GLU A CA 1
ATOM 869 C C . GLU A 1 112 ? -7.200 11.359 -5.328 1.00 89.88 112 GLU A C 1
ATOM 871 O O . GLU A 1 112 ? -7.125 10.394 -4.567 1.00 89.88 112 GLU A O 1
ATOM 876 N N . ASP A 1 113 ? -7.904 12.447 -5.011 1.00 93.38 113 ASP A N 1
ATOM 877 C CA . ASP A 1 113 ? -8.573 12.615 -3.720 1.00 93.38 113 ASP A CA 1
ATOM 878 C C . ASP A 1 113 ? -9.715 11.612 -3.540 1.00 93.38 113 ASP A C 1
ATOM 880 O O . ASP A 1 113 ? -9.893 11.032 -2.463 1.00 93.38 113 ASP A O 1
ATOM 884 N N . ARG A 1 114 ? -10.481 11.366 -4.604 1.00 92.69 114 ARG A N 1
ATOM 885 C CA . ARG A 1 114 ? -11.521 10.343 -4.648 1.00 92.69 114 ARG A CA 1
ATOM 886 C C . ARG A 1 114 ? -10.933 8.945 -4.571 1.00 92.69 114 ARG A C 1
ATOM 888 O O . ARG A 1 114 ? -11.466 8.136 -3.817 1.00 92.69 114 ARG A O 1
ATOM 895 N N . PHE A 1 115 ? -9.847 8.664 -5.285 1.00 93.38 115 PHE A N 1
ATOM 896 C CA . PHE A 1 115 ? -9.159 7.378 -5.197 1.00 93.38 115 PHE A CA 1
ATOM 897 C C . PHE A 1 115 ? -8.674 7.103 -3.769 1.00 93.38 115 PHE A C 1
ATOM 899 O O . PHE A 1 115 ? -9.025 6.071 -3.200 1.00 93.38 115 PHE A O 1
ATOM 906 N N . VAL A 1 116 ? -7.945 8.045 -3.160 1.00 95.50 116 VAL A N 1
ATOM 907 C CA . VAL A 1 116 ? -7.455 7.934 -1.776 1.00 95.50 116 VAL A CA 1
ATOM 908 C C . VAL A 1 116 ? -8.619 7.673 -0.826 1.00 95.50 116 VAL A C 1
ATOM 910 O O . VAL A 1 116 ? -8.572 6.721 -0.051 1.00 95.50 116 VAL A O 1
ATOM 913 N N . ARG A 1 117 ? -9.694 8.464 -0.920 1.00 95.12 117 ARG A N 1
ATOM 914 C CA . ARG A 1 117 ? -10.875 8.305 -0.066 1.00 95.12 117 ARG A CA 1
ATOM 915 C C . ARG A 1 117 ? -11.510 6.922 -0.202 1.00 95.12 117 ARG A C 1
ATOM 917 O O . ARG A 1 117 ? -11.787 6.291 0.816 1.00 95.12 117 ARG A O 1
ATOM 924 N N . GLU A 1 118 ? -11.749 6.445 -1.424 1.00 94.94 118 GLU A N 1
ATOM 925 C CA . GLU A 1 118 ? -12.393 5.143 -1.640 1.00 94.94 118 GLU A CA 1
ATOM 926 C C . GLU A 1 118 ? -11.502 3.981 -1.200 1.00 94.94 118 GLU A C 1
ATOM 928 O O . GLU A 1 118 ? -11.972 3.080 -0.509 1.00 94.94 118 GLU A O 1
ATOM 933 N N . VAL A 1 119 ? -10.207 4.031 -1.514 1.00 95.44 119 VAL A N 1
ATOM 934 C CA . VAL A 1 119 ? -9.245 2.998 -1.117 1.00 95.44 119 VAL A CA 1
ATOM 935 C C . VAL A 1 119 ? -9.090 2.930 0.400 1.00 95.44 119 VAL A C 1
ATOM 937 O O . VAL A 1 119 ? -9.132 1.838 0.973 1.00 95.44 119 VAL A O 1
ATOM 940 N N . THR A 1 120 ? -8.980 4.076 1.078 1.00 96.06 120 THR A N 1
ATOM 941 C CA . THR A 1 120 ? -8.983 4.125 2.545 1.00 96.06 120 THR A CA 1
ATOM 942 C C . THR A 1 120 ? -10.292 3.557 3.091 1.00 96.06 120 THR A C 1
ATOM 944 O O . THR A 1 120 ? -10.256 2.677 3.948 1.00 96.06 120 THR A O 1
ATOM 947 N N . ARG A 1 121 ? -11.449 3.996 2.577 1.00 95.50 121 ARG A N 1
ATOM 948 C CA . ARG A 1 121 ? -12.766 3.528 3.034 1.00 95.50 121 ARG A CA 1
ATOM 949 C C . ARG A 1 121 ? -12.923 2.014 2.890 1.00 95.50 121 ARG A C 1
ATOM 951 O O . ARG A 1 121 ? -13.441 1.375 3.803 1.00 95.50 121 ARG A O 1
ATOM 958 N N . MET A 1 122 ? -12.501 1.447 1.761 1.00 95.62 122 MET A N 1
ATOM 959 C CA . MET A 1 122 ? -12.537 0.004 1.507 1.00 95.62 122 MET A CA 1
ATOM 960 C C . MET A 1 122 ? -11.616 -0.756 2.458 1.00 95.62 122 MET A C 1
ATOM 962 O O . MET A 1 122 ? -12.025 -1.761 3.030 1.00 95.62 122 MET A O 1
ATOM 966 N N . THR A 1 123 ? -10.401 -0.252 2.665 1.00 95.81 123 THR A N 1
ATOM 967 C CA . THR A 1 123 ? -9.411 -0.886 3.542 1.00 95.81 123 THR A CA 1
ATOM 968 C C . THR A 1 123 ? -9.873 -0.890 4.997 1.00 95.81 123 THR A C 1
ATOM 970 O O . THR A 1 123 ? -9.851 -1.933 5.641 1.00 95.81 123 THR A O 1
ATOM 973 N N . LEU A 1 124 ? -10.358 0.245 5.508 1.00 95.81 124 LEU A N 1
ATOM 974 C CA . LEU A 1 124 ? -10.902 0.341 6.867 1.00 95.81 124 LEU A CA 1
ATOM 975 C C . LEU A 1 124 ? -12.105 -0.587 7.061 1.00 95.81 124 LEU A C 1
ATOM 977 O O . LEU A 1 124 ? -12.189 -1.271 8.076 1.00 95.81 124 LEU A O 1
ATOM 981 N N . ALA A 1 125 ? -13.005 -0.645 6.072 1.00 94.75 125 ALA A N 1
ATOM 982 C CA . ALA A 1 125 ? -14.154 -1.543 6.110 1.00 94.75 125 ALA A CA 1
ATOM 983 C C . ALA A 1 125 ? -13.729 -3.019 6.125 1.00 94.75 125 ALA A C 1
ATOM 985 O O . ALA A 1 125 ? -14.286 -3.798 6.891 1.00 94.75 125 ALA A O 1
ATOM 986 N N . TYR A 1 126 ? -12.726 -3.395 5.326 1.00 94.81 126 TYR A N 1
ATOM 987 C CA . TYR A 1 126 ? -12.177 -4.753 5.314 1.00 94.81 126 TYR A CA 1
ATOM 988 C C . TYR A 1 126 ? -11.541 -5.139 6.659 1.00 94.81 126 TYR A C 1
ATOM 990 O O . TYR A 1 126 ? -11.727 -6.254 7.135 1.00 94.81 126 TYR A O 1
ATOM 998 N N . LEU A 1 127 ? -10.843 -4.201 7.305 1.00 94.88 127 LEU A N 1
ATOM 999 C CA . LEU A 1 127 ? -10.251 -4.388 8.634 1.00 94.88 127 LEU A CA 1
ATOM 1000 C C . LEU A 1 127 ? -11.288 -4.352 9.776 1.00 94.88 127 LEU A C 1
ATOM 1002 O O . LEU A 1 127 ? -10.940 -4.584 10.935 1.00 94.88 127 LEU A O 1
ATOM 1006 N N . GLY A 1 128 ? -12.554 -4.045 9.476 1.00 94.88 128 GLY A N 1
ATOM 1007 C CA . GLY A 1 128 ? -13.609 -3.902 10.476 1.00 94.88 128 GLY A CA 1
ATOM 1008 C C . GLY A 1 128 ? -13.415 -2.697 11.399 1.00 94.88 128 GLY A C 1
ATOM 1009 O O . GLY A 1 128 ? -13.907 -2.708 12.520 1.00 94.88 128 GLY A O 1
ATOM 1010 N N . VAL A 1 129 ? -12.687 -1.663 10.966 1.00 93.88 129 VAL A N 1
ATOM 1011 C CA . VAL A 1 129 ? -12.538 -0.437 11.762 1.00 93.88 129 VAL A CA 1
ATOM 1012 C C . VAL A 1 129 ? -13.887 0.298 11.752 1.00 93.88 129 VAL A C 1
ATOM 1014 O O . VAL A 1 129 ? -14.367 0.654 10.666 1.00 93.88 129 VAL A O 1
ATOM 1017 N N . PRO A 1 130 ? -14.536 0.505 12.914 1.00 85.56 130 PRO A N 1
ATOM 1018 C CA . PRO A 1 130 ? -15.858 1.115 12.976 1.00 85.56 130 PRO A CA 1
ATOM 1019 C C . PRO A 1 130 ? -15.829 2.542 12.423 1.00 85.56 130 PRO A C 1
ATOM 1021 O O . PRO A 1 130 ? -14.845 3.264 12.572 1.00 85.56 130 PRO A O 1
ATOM 1024 N N . ARG A 1 131 ? -16.920 2.952 11.769 1.00 79.00 131 ARG A N 1
ATOM 1025 C CA . ARG A 1 131 ? -17.135 4.357 11.412 1.00 79.00 131 ARG A CA 1
ATOM 1026 C C . ARG A 1 131 ? -17.706 5.058 12.636 1.00 79.00 131 ARG A C 1
ATOM 1028 O O . ARG A 1 131 ? -18.688 4.566 13.188 1.00 79.00 131 ARG A O 1
ATOM 1035 N N . ASP A 1 132 ? -17.121 6.181 13.034 1.00 69.50 132 ASP A N 1
ATOM 1036 C CA . ASP A 1 132 ? -17.821 7.085 13.946 1.00 69.50 132 ASP A CA 1
ATOM 1037 C C . ASP A 1 132 ? -19.017 7.633 13.157 1.00 69.50 132 ASP A C 1
ATOM 1039 O O . ASP A 1 132 ? -18.838 8.189 12.069 1.00 69.50 132 ASP A O 1
ATOM 1043 N N . TYR A 1 133 ? -20.225 7.347 13.641 1.00 43.84 133 TYR A N 1
ATOM 1044 C CA . TYR A 1 133 ? -21.465 7.921 13.123 1.00 43.84 133 TYR A CA 1
ATOM 1045 C C . TYR A 1 133 ? -21.716 9.276 13.776 1.00 43.84 133 TYR A C 1
ATOM 1047 O O . TYR A 1 133 ? -21.504 9.370 15.007 1.00 43.84 133 TYR A O 1
#

pLDDT: mean 88.46, std 11.21, range [43.84, 97.69]

Secondary structure (DSSP, 8-state):
-PPBPTTS-B-S-HHHHHHHHHHHHHHHHHHTHHHHHHHHHHTTT-HHHHHHHHHHHHHHHHHHHHHHHTTGGG---S-HHHHHHHHHHHHHHHHHHHH--S---GGG---HHHHHHHHHHHHHHHTTPPPP-

Radius of gyration: 16.18 Å; chains: 1; bounding box: 40×26×45 Å

Sequence (133 aa):
IGALDPQGEATGDLREVLPQAVRMGITILRRYRGRRRASLELMHVDPELAALELANMEQLALAGQRFLFAYRRQFQHPDPELAAQQAMRLLMAMTEQHGSSLPTPASGQLDEDRFVREVTRMTLAYLGVPRDY